Protein AF-A0A1V5MTL9-F1 (afdb_monomer)

Radius of gyration: 16.45 Å; Cα contacts (8 Å, |Δi|>4): 57; chains: 1; bounding box: 42×25×37 Å

Sequence (77 aa):
MQHGVLTPVEPAMPFHTRLPVITPSGNNKAIKGEMEIKLDIYNPISPYDTIAFDFYIVDRALHKSNTVSTPLIVVQK

Solvent-accessible surface area (backbone atoms only — not comparable to full-atom values): 5670 Å² total; per-residue (Å²): 67,60,95,87,38,85,71,91,70,84,64,98,63,83,93,80,81,82,80,74,94,72,72,53,83,76,90,65,62,85,79,84,84,87,86,88,81,91,79,87,85,85,63,90,83,54,94,54,50,44,49,70,49,78,46,68,53,68,52,97,88,68,52,69,55,75,74,49,70,53,69,84,42,78,55,85,131

pLDDT: mean 84.19, std 7.91, range [62.03, 96.25]

Structure (mmCIF, N/CA/C/O backbone):
data_AF-A0A1V5MTL9-F1
#
_entry.id   AF-A0A1V5MTL9-F1
#
loop_
_atom_site.group_PDB
_atom_site.id
_atom_site.type_symbol
_atom_site.label_atom_id
_atom_site.label_alt_id
_atom_site.label_comp_id
_atom_site.label_asym_id
_atom_site.label_entity_id
_atom_site.label_seq_id
_atom_site.pdbx_PDB_ins_code
_atom_site.Cartn_x
_atom_site.Cartn_y
_atom_site.Cartn_z
_atom_site.occupancy
_atom_site.B_iso_or_equiv
_atom_site.auth_seq_id
_atom_site.auth_comp_id
_atom_site.auth_asym_id
_atom_site.auth_atom_id
_atom_site.pdbx_PDB_model_num
ATOM 1 N N . MET A 1 1 ? 9.761 -8.547 -11.636 1.00 64.31 1 MET A N 1
ATOM 2 C CA . MET A 1 1 ? 9.586 -9.959 -12.049 1.00 64.31 1 MET A CA 1
ATOM 3 C C . MET A 1 1 ? 10.958 -10.539 -12.338 1.00 64.31 1 MET A C 1
ATOM 5 O O . MET A 1 1 ? 11.620 -10.046 -13.239 1.00 64.31 1 MET A O 1
ATOM 9 N N . GLN A 1 2 ? 11.399 -11.540 -11.582 1.00 63.81 2 GLN A N 1
ATOM 10 C CA . GLN A 1 2 ? 12.681 -12.212 -11.796 1.00 63.81 2 GLN A CA 1
ATOM 11 C C . GLN A 1 2 ? 12.399 -13.607 -12.358 1.00 63.81 2 GLN A C 1
ATOM 13 O O . GLN A 1 2 ? 11.752 -14.417 -11.704 1.00 63.81 2 GLN A O 1
ATOM 18 N N . HIS A 1 3 ? 12.825 -13.869 -13.597 1.00 67.94 3 HIS A N 1
ATOM 19 C CA . HIS A 1 3 ? 12.579 -15.145 -14.294 1.00 67.94 3 HIS A CA 1
ATOM 20 C C . HIS A 1 3 ? 11.089 -15.542 -14.395 1.00 67.94 3 HIS A C 1
ATOM 22 O O . HIS A 1 3 ? 10.746 -16.717 -14.320 1.00 67.94 3 HIS A O 1
ATOM 28 N N . GLY A 1 4 ? 10.187 -14.562 -14.535 1.00 71.00 4 GLY A N 1
ATOM 29 C CA . GLY A 1 4 ? 8.739 -14.805 -14.608 1.00 71.00 4 GLY A CA 1
ATOM 30 C C . GLY A 1 4 ? 8.048 -15.008 -13.254 1.00 71.00 4 GLY A C 1
ATOM 31 O O . GLY A 1 4 ? 6.840 -15.223 -13.224 1.00 71.00 4 GLY A O 1
ATOM 32 N N . VAL A 1 5 ? 8.783 -14.893 -12.142 1.00 78.31 5 VAL A N 1
ATOM 33 C CA . VAL A 1 5 ? 8.255 -15.019 -10.778 1.00 78.31 5 VAL A CA 1
ATOM 34 C C . VAL A 1 5 ? 8.335 -13.670 -10.054 1.00 78.31 5 VAL A C 1
ATOM 36 O O . VAL A 1 5 ? 9.291 -12.902 -10.218 1.00 78.31 5 VAL A O 1
ATOM 39 N N . LEU A 1 6 ? 7.314 -13.352 -9.253 1.00 81.38 6 LEU A N 1
ATOM 40 C CA . LEU A 1 6 ? 7.385 -12.254 -8.291 1.00 81.38 6 LEU A CA 1
ATOM 41 C C . LEU A 1 6 ? 8.232 -12.704 -7.099 1.00 81.38 6 LEU A C 1
ATOM 43 O O . LEU A 1 6 ? 7.795 -13.522 -6.295 1.00 81.38 6 LEU A O 1
ATOM 47 N N . THR A 1 7 ? 9.441 -12.162 -6.994 1.00 83.50 7 THR A N 1
ATOM 48 C CA . THR A 1 7 ? 10.272 -12.320 -5.799 1.00 83.50 7 THR A CA 1
ATOM 49 C C . THR A 1 7 ? 9.923 -11.201 -4.819 1.00 83.50 7 THR A C 1
ATOM 51 O O . THR A 1 7 ? 10.051 -10.033 -5.200 1.00 83.50 7 THR A O 1
ATOM 54 N N . PRO A 1 8 ? 9.498 -11.508 -3.579 1.00 82.31 8 PRO A N 1
ATOM 55 C CA . PRO A 1 8 ? 9.335 -10.496 -2.546 1.00 82.31 8 PRO A CA 1
ATOM 56 C C . PRO A 1 8 ? 10.672 -9.805 -2.286 1.00 82.31 8 PRO A C 1
ATOM 58 O O . PRO A 1 8 ? 11.694 -10.465 -2.098 1.00 82.31 8 PRO A O 1
ATOM 61 N N . VAL A 1 9 ? 10.664 -8.477 -2.281 1.00 79.62 9 VAL A N 1
ATOM 62 C CA . VAL A 1 9 ? 11.829 -7.662 -1.934 1.00 79.62 9 VAL A CA 1
ATOM 63 C C . VAL A 1 9 ? 11.445 -6.820 -0.733 1.00 79.62 9 VAL A C 1
ATOM 65 O O . VAL A 1 9 ? 10.403 -6.163 -0.749 1.00 79.62 9 VAL A O 1
ATOM 68 N N . GLU A 1 10 ? 12.275 -6.832 0.306 1.00 77.12 10 GLU A N 1
ATOM 69 C CA . GLU A 1 10 ? 12.103 -5.891 1.405 1.00 77.12 10 GLU A CA 1
ATOM 70 C C . GLU A 1 10 ? 12.481 -4.487 0.926 1.00 77.12 10 GLU A C 1
ATOM 72 O O . GLU A 1 10 ? 13.583 -4.285 0.402 1.00 77.12 10 GLU A O 1
ATOM 77 N N . PRO A 1 11 ? 11.579 -3.501 1.053 1.00 72.75 11 PRO A N 1
ATOM 78 C CA . PRO A 1 11 ? 11.907 -2.145 0.669 1.00 72.75 11 PRO A CA 1
ATOM 79 C C . PRO A 1 11 ? 12.958 -1.578 1.630 1.00 72.75 11 PRO A C 1
ATOM 81 O O . PRO A 1 11 ? 12.929 -1.841 2.831 1.00 72.75 11 PRO A O 1
ATOM 84 N N . ALA A 1 12 ? 13.861 -0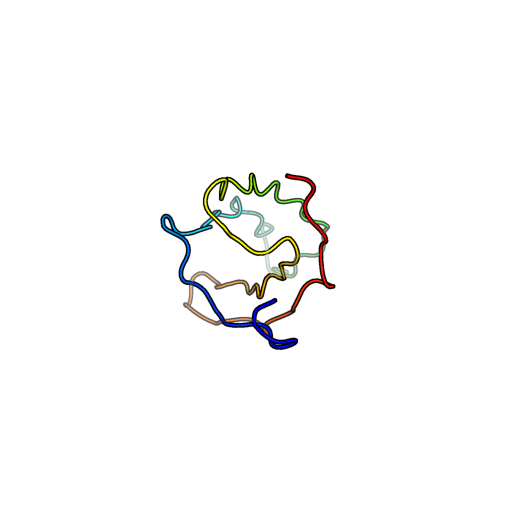.744 1.109 1.00 73.38 12 ALA A N 1
ATOM 85 C CA . ALA A 1 12 ? 14.903 -0.098 1.914 1.00 73.38 12 ALA A CA 1
ATOM 86 C C . ALA A 1 12 ? 14.335 0.787 3.043 1.00 73.38 12 ALA A C 1
ATOM 88 O O . ALA A 1 12 ? 15.013 1.040 4.036 1.00 73.38 12 ALA A O 1
ATOM 89 N N . MET A 1 13 ? 13.091 1.253 2.894 1.00 71.81 13 MET A N 1
ATOM 90 C CA . MET A 1 13 ? 12.317 1.901 3.947 1.00 71.81 13 MET A CA 1
ATOM 91 C C . MET A 1 13 ? 10.901 1.327 3.979 1.00 71.81 13 MET A C 1
ATOM 93 O O . MET A 1 13 ? 10.325 1.064 2.922 1.00 71.81 13 MET A O 1
ATOM 97 N N . PRO A 1 14 ? 10.305 1.163 5.167 1.00 76.38 14 PRO A N 1
ATOM 98 C CA . PRO A 1 14 ? 8.961 0.631 5.265 1.00 76.38 14 PRO A CA 1
ATOM 99 C C . PRO A 1 14 ? 7.901 1.635 4.791 1.00 76.38 14 PRO A C 1
ATOM 101 O O . PRO A 1 14 ? 7.925 2.813 5.147 1.00 76.38 14 PRO A O 1
ATOM 104 N N . PHE A 1 15 ? 6.898 1.142 4.065 1.00 79.75 15 PHE A N 1
ATOM 105 C CA . PHE A 1 15 ? 5.749 1.929 3.607 1.00 79.75 15 PHE A CA 1
ATOM 106 C C . PHE A 1 15 ? 4.627 1.943 4.653 1.00 79.75 15 PHE A C 1
ATOM 108 O O . PHE A 1 15 ? 3.568 1.342 4.475 1.00 79.75 15 PHE A O 1
ATOM 115 N N . HIS A 1 16 ? 4.866 2.597 5.790 1.00 83.88 16 HIS A N 1
ATOM 116 C CA . HIS A 1 16 ? 3.862 2.730 6.847 1.00 83.88 16 HIS A CA 1
ATOM 117 C C . HIS A 1 16 ? 3.173 4.092 6.776 1.00 83.88 16 HIS A C 1
ATOM 119 O O . HIS A 1 16 ? 3.824 5.126 6.900 1.00 83.88 16 HIS A O 1
ATOM 125 N N . THR A 1 17 ? 1.845 4.095 6.664 1.00 86.56 17 THR A N 1
ATOM 126 C CA . THR A 1 17 ? 1.031 5.300 6.861 1.00 86.56 17 THR A CA 1
ATOM 127 C C . THR A 1 17 ? 0.072 5.110 8.030 1.00 86.56 17 THR A C 1
ATOM 129 O O . THR A 1 17 ? -0.375 3.993 8.305 1.00 86.56 17 THR A O 1
ATOM 132 N N . ARG A 1 18 ? -0.234 6.193 8.753 1.00 88.06 18 ARG A N 1
ATOM 133 C CA . ARG A 1 18 ? -1.232 6.176 9.829 1.00 88.06 18 ARG A CA 1
ATOM 134 C C . ARG A 1 18 ? -2.508 6.837 9.353 1.00 88.06 18 ARG A C 1
ATOM 136 O O . ARG A 1 18 ? -2.492 7.979 8.905 1.00 88.06 18 ARG A O 1
ATOM 143 N N . LEU A 1 19 ? -3.617 6.134 9.535 1.00 86.50 19 LEU A N 1
ATOM 144 C CA . LEU A 1 19 ? -4.930 6.722 9.337 1.00 86.50 19 LEU A CA 1
ATOM 145 C C . LEU A 1 19 ? -5.223 7.717 10.463 1.00 86.50 19 LEU A C 1
ATOM 147 O O . LEU A 1 19 ? -4.894 7.432 11.623 1.00 86.50 19 LEU A O 1
ATOM 151 N N . PRO A 1 20 ? -5.852 8.864 10.155 1.00 86.19 20 PRO A N 1
ATOM 152 C CA . PRO A 1 20 ? -6.371 9.738 11.191 1.00 86.19 20 PRO A CA 1
ATOM 153 C C . PRO A 1 20 ? -7.432 9.007 12.022 1.00 86.19 20 PRO A C 1
ATOM 155 O O . PRO A 1 20 ? -7.985 7.978 11.622 1.00 86.19 20 PRO A O 1
ATOM 158 N N . VAL A 1 21 ? -7.735 9.547 13.202 1.00 86.50 21 VAL A N 1
ATOM 159 C CA . VAL A 1 21 ? -8.822 9.017 14.029 1.00 86.50 21 VAL A CA 1
ATOM 160 C C . VAL A 1 21 ? -10.150 9.335 13.345 1.00 86.50 21 VAL A C 1
ATOM 162 O O . VAL A 1 21 ? -10.648 10.451 13.425 1.00 86.50 21 VAL A O 1
ATOM 165 N N . ILE A 1 22 ? -10.703 8.332 12.668 1.00 86.19 22 ILE A N 1
ATOM 166 C CA . ILE A 1 22 ? -11.968 8.407 11.919 1.00 86.19 22 ILE A CA 1
ATOM 167 C C . ILE A 1 22 ? -13.125 7.698 12.636 1.00 86.19 22 ILE A C 1
ATOM 169 O O . ILE A 1 22 ? -14.199 7.526 12.069 1.00 86.19 22 ILE A O 1
ATOM 173 N N . THR A 1 23 ? -12.914 7.249 13.877 1.00 86.31 23 THR A N 1
ATOM 174 C CA . THR A 1 23 ? -13.956 6.599 14.680 1.00 86.31 23 THR A CA 1
ATOM 175 C C . THR A 1 23 ? -15.064 7.601 15.029 1.00 86.31 23 THR A C 1
ATOM 177 O O . THR A 1 23 ? -14.765 8.598 15.690 1.00 86.31 23 THR A O 1
ATOM 180 N N . PRO A 1 24 ? -16.329 7.345 14.638 1.00 84.81 24 PRO A N 1
ATOM 181 C CA . PRO A 1 24 ? -17.455 8.210 14.979 1.00 84.81 24 PRO A CA 1
ATOM 182 C C . PRO A 1 24 ? -17.685 8.286 16.491 1.00 84.81 24 PRO A C 1
ATOM 184 O O . PRO A 1 24 ? -17.386 7.343 17.232 1.00 84.81 24 PRO A O 1
ATOM 187 N N . SER A 1 25 ? -18.266 9.394 16.951 1.00 84.25 25 SER A N 1
ATOM 188 C CA . SER A 1 25 ? -18.811 9.481 18.305 1.00 84.25 25 SER A CA 1
ATOM 189 C C . SER A 1 25 ? -20.098 8.647 18.424 1.00 84.25 25 SER A C 1
ATOM 191 O O . SER A 1 25 ? -20.880 8.538 17.482 1.00 84.25 25 SER A O 1
ATOM 193 N N . GLY A 1 26 ? -20.326 8.049 19.599 1.00 82.38 26 GLY A N 1
ATOM 194 C CA . GLY A 1 26 ? -21.526 7.258 19.895 1.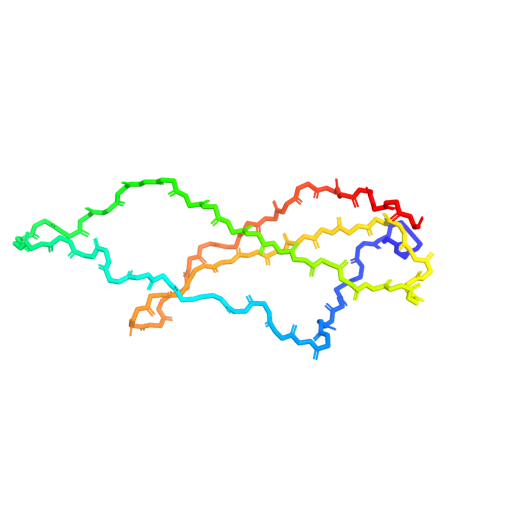00 82.38 26 GLY A CA 1
ATOM 195 C C . GLY A 1 26 ? -21.339 5.737 19.820 1.00 82.38 26 GLY A C 1
ATOM 196 O O . GLY A 1 26 ? -20.223 5.216 19.834 1.00 82.38 26 GLY A O 1
ATOM 197 N N . ASN A 1 27 ? -22.466 5.016 19.804 1.00 82.50 27 ASN A N 1
ATOM 198 C CA . ASN A 1 27 ? -22.495 3.552 19.918 1.00 82.50 27 ASN A CA 1
ATOM 199 C C . ASN A 1 27 ? -22.145 2.831 18.608 1.00 82.50 27 ASN A C 1
ATOM 201 O O . ASN A 1 27 ? -21.619 1.720 18.648 1.00 82.50 27 ASN A O 1
ATOM 205 N N . ASN A 1 28 ? -22.418 3.443 17.452 1.00 85.06 28 ASN A N 1
ATOM 206 C CA . ASN A 1 28 ? -22.081 2.855 16.161 1.00 85.06 28 ASN A CA 1
ATOM 207 C C . ASN A 1 28 ? -20.682 3.299 15.722 1.00 85.06 28 ASN A C 1
ATOM 209 O O . ASN A 1 28 ? -20.467 4.465 15.404 1.00 85.06 28 ASN A O 1
ATOM 213 N N . LYS A 1 29 ? -19.745 2.350 15.692 1.00 83.69 29 LYS A N 1
ATOM 214 C CA . LYS A 1 29 ? -18.344 2.589 15.318 1.00 83.69 29 LYS A CA 1
ATOM 215 C C . LYS A 1 29 ? -17.994 2.087 13.917 1.00 83.69 29 LYS A C 1
ATOM 217 O O . LYS A 1 29 ? -16.820 2.106 13.556 1.00 83.69 29 LYS A O 1
ATOM 222 N N . ALA A 1 30 ? -18.977 1.610 13.150 1.00 87.75 30 ALA A N 1
ATOM 223 C CA . ALA A 1 30 ? -18.749 1.176 11.779 1.00 87.75 30 ALA A CA 1
ATOM 224 C C . ALA A 1 30 ? -18.337 2.370 10.905 1.00 87.75 30 ALA A C 1
ATOM 226 O O . ALA A 1 30 ? -18.955 3.433 10.956 1.00 87.75 30 ALA A O 1
ATOM 227 N N . ILE A 1 31 ? -17.292 2.182 10.101 1.00 87.19 31 ILE A N 1
ATOM 228 C CA . ILE A 1 31 ? -16.739 3.199 9.204 1.00 87.19 31 ILE A CA 1
ATOM 229 C C . ILE A 1 31 ? -16.766 2.633 7.785 1.00 87.19 31 ILE A C 1
ATOM 231 O O . ILE A 1 31 ? -16.354 1.496 7.562 1.00 87.19 31 ILE A O 1
ATOM 235 N N . LYS A 1 32 ? -17.230 3.433 6.823 1.00 88.38 32 LYS A N 1
ATOM 236 C CA . LYS A 1 32 ? -17.150 3.144 5.388 1.00 88.38 32 LYS A CA 1
ATOM 237 C C . LYS A 1 32 ? -16.645 4.391 4.675 1.00 88.38 32 LYS A C 1
ATOM 239 O O . LYS A 1 32 ? -17.124 5.486 4.952 1.00 88.38 32 LYS A O 1
ATOM 244 N N . GLY A 1 33 ? -15.709 4.215 3.756 1.00 87.69 33 GLY A N 1
ATOM 245 C CA . GLY A 1 33 ? -15.165 5.301 2.955 1.00 87.69 33 GLY A CA 1
ATOM 246 C C . GLY A 1 33 ? -14.151 4.789 1.947 1.00 87.69 33 GLY A C 1
ATOM 247 O O . GLY A 1 33 ? -13.883 3.589 1.880 1.00 87.69 33 GLY A O 1
ATOM 248 N N . GLU A 1 34 ? -13.598 5.721 1.187 1.00 90.50 34 GLU A N 1
ATOM 249 C CA . GLU A 1 34 ? -12.497 5.488 0.260 1.00 90.50 34 GLU A CA 1
ATOM 250 C C . GLU A 1 34 ? -11.211 6.068 0.851 1.00 90.50 34 GLU A C 1
ATOM 252 O O . GLU A 1 34 ? -11.236 7.038 1.611 1.00 90.50 34 GLU A O 1
ATOM 257 N N . MET A 1 35 ? -10.087 5.437 0.532 1.00 85.44 35 MET A N 1
ATOM 258 C CA . MET A 1 35 ? -8.768 5.843 0.991 1.00 85.44 35 MET A CA 1
ATOM 259 C C . MET A 1 35 ? -7.827 5.850 -0.198 1.00 85.44 35 MET A C 1
ATOM 261 O O . MET A 1 35 ? -7.743 4.866 -0.929 1.00 85.44 35 MET A O 1
ATOM 265 N N . GLU A 1 36 ? -7.086 6.939 -0.339 1.00 89.56 36 GLU A N 1
ATOM 266 C CA . GLU A 1 36 ? -6.051 7.079 -1.348 1.00 89.56 36 GLU A CA 1
ATOM 267 C C . GLU A 1 36 ? -4.699 7.231 -0.651 1.00 89.56 36 GLU A C 1
ATOM 269 O O . GLU A 1 36 ? -4.529 8.061 0.245 1.00 89.56 36 GLU A O 1
ATOM 274 N N . ILE A 1 37 ? -3.739 6.392 -1.036 1.00 84.50 37 ILE A N 1
ATOM 275 C CA . ILE A 1 37 ? -2.361 6.453 -0.556 1.00 84.50 37 ILE A CA 1
ATOM 276 C C . ILE A 1 37 ? -1.473 6.595 -1.781 1.00 84.50 37 ILE A C 1
ATOM 278 O O . ILE A 1 37 ? -1.453 5.720 -2.646 1.00 84.50 37 ILE A O 1
ATOM 282 N N . LYS A 1 38 ? -0.704 7.681 -1.829 1.00 86.88 38 LYS A N 1
ATOM 283 C CA . LYS A 1 38 ? 0.345 7.851 -2.827 1.00 86.88 38 LYS A CA 1
ATOM 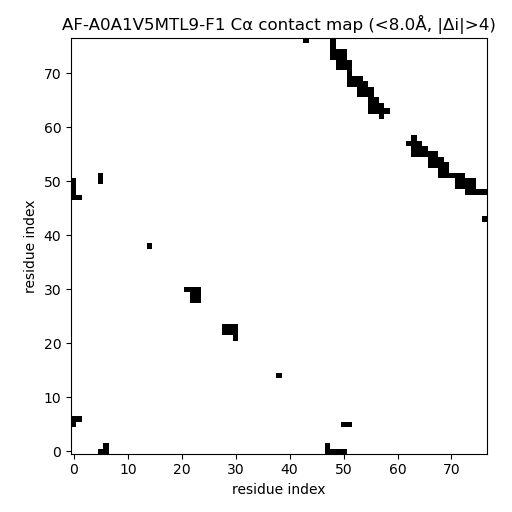284 C C . LYS A 1 38 ? 1.625 7.189 -2.327 1.00 86.88 38 LYS A C 1
ATOM 286 O O . LYS A 1 38 ? 2.126 7.543 -1.261 1.00 86.88 38 LYS A O 1
ATOM 291 N N . LEU A 1 39 ? 2.147 6.250 -3.110 1.00 83.44 39 LEU A N 1
ATOM 292 C CA . LEU A 1 39 ? 3.434 5.614 -2.869 1.00 83.44 39 LEU A CA 1
ATOM 293 C C . LEU A 1 39 ? 4.421 6.035 -3.959 1.00 83.44 39 LEU A C 1
ATOM 295 O O . LEU A 1 39 ? 4.238 5.692 -5.125 1.00 83.44 39 LEU A O 1
ATOM 299 N N . ASP A 1 40 ? 5.467 6.763 -3.576 1.00 81.56 40 ASP A N 1
ATOM 300 C CA . ASP A 1 40 ? 6.551 7.112 -4.490 1.00 81.56 40 ASP A CA 1
ATOM 301 C C . ASP A 1 40 ? 7.566 5.961 -4.536 1.00 81.56 40 ASP A C 1
ATOM 303 O O . ASP A 1 40 ? 8.183 5.594 -3.534 1.00 81.56 40 ASP A O 1
ATOM 307 N N . ILE A 1 41 ? 7.715 5.359 -5.715 1.00 77.38 41 ILE A N 1
ATOM 308 C CA . ILE A 1 41 ? 8.543 4.171 -5.920 1.00 77.38 41 ILE A CA 1
ATOM 309 C C . ILE A 1 41 ? 9.875 4.621 -6.503 1.00 77.38 41 ILE A C 1
ATOM 311 O O . ILE A 1 41 ? 9.967 4.957 -7.681 1.00 77.38 41 ILE A O 1
ATOM 315 N N . TYR A 1 42 ? 10.916 4.616 -5.674 1.00 71.31 42 TYR A N 1
ATOM 316 C CA . TYR A 1 42 ? 12.270 4.956 -6.096 1.00 71.31 42 TYR A CA 1
ATOM 317 C C . TYR A 1 42 ? 13.172 3.726 -6.016 1.00 71.31 42 TYR A C 1
ATOM 319 O O . TYR A 1 42 ? 13.707 3.392 -4.961 1.00 71.31 42 TYR A O 1
ATOM 327 N N . ASN A 1 43 ? 13.327 3.027 -7.142 1.00 73.31 43 ASN A N 1
ATOM 328 C CA . ASN A 1 43 ? 14.250 1.897 -7.254 1.00 73.31 43 ASN A CA 1
ATOM 329 C C . ASN A 1 43 ? 15.034 1.933 -8.582 1.00 73.31 43 ASN A C 1
ATOM 331 O O . ASN A 1 43 ? 14.882 1.038 -9.417 1.00 73.31 43 ASN A O 1
ATOM 335 N N . PRO A 1 44 ? 15.871 2.967 -8.805 1.00 71.12 44 PRO A N 1
ATOM 336 C CA . PRO A 1 44 ? 16.552 3.187 -10.088 1.00 71.12 44 PRO A CA 1
ATOM 337 C C . PRO A 1 44 ? 17.547 2.074 -10.455 1.00 71.12 44 PRO A C 1
ATOM 339 O O . PRO A 1 44 ? 17.871 1.876 -11.627 1.00 71.12 44 PRO A O 1
ATOM 342 N N . ILE A 1 45 ? 18.032 1.337 -9.454 1.00 78.19 45 ILE A N 1
ATOM 343 C CA . ILE A 1 45 ? 19.018 0.264 -9.617 1.00 78.19 45 ILE A CA 1
ATOM 344 C C . ILE A 1 45 ? 18.387 -1.102 -9.912 1.00 78.19 45 ILE A C 1
ATOM 346 O O . ILE A 1 45 ? 19.113 -2.038 -10.243 1.00 78.19 45 ILE A O 1
ATOM 350 N N . SER A 1 46 ? 17.058 -1.236 -9.825 1.00 79.81 46 SER A N 1
ATOM 351 C CA . SER A 1 46 ? 16.382 -2.484 -10.176 1.00 79.81 46 SER A CA 1
ATOM 352 C C . SER A 1 46 ? 16.650 -2.847 -11.645 1.00 79.81 46 SER A C 1
ATOM 354 O O . SER A 1 46 ? 16.466 -2.008 -12.539 1.00 79.81 46 SER A O 1
ATOM 356 N N . PRO A 1 47 ? 17.050 -4.099 -11.937 1.00 81.12 47 PRO A N 1
ATOM 357 C CA . PRO A 1 47 ? 17.108 -4.600 -13.306 1.00 81.12 47 PRO A CA 1
ATOM 358 C C . PRO A 1 47 ? 15.719 -4.989 -13.844 1.00 81.12 47 PRO A C 1
ATOM 360 O O . PRO A 1 47 ? 15.608 -5.352 -15.010 1.00 81.12 47 PRO A O 1
ATOM 363 N N . TYR A 1 48 ? 14.670 -4.927 -13.016 1.00 85.12 48 TYR A N 1
ATOM 364 C CA . TYR A 1 48 ? 13.308 -5.334 -13.362 1.00 85.12 48 TYR A CA 1
ATOM 365 C C . TYR A 1 48 ? 12.373 -4.134 -13.517 1.00 85.12 48 TYR A C 1
ATOM 367 O O . TYR A 1 48 ? 12.474 -3.171 -12.756 1.00 85.12 48 TYR A O 1
ATOM 375 N N . ASP A 1 49 ? 11.418 -4.263 -14.435 1.00 86.38 49 ASP A N 1
ATOM 376 C CA . ASP A 1 49 ? 10.423 -3.253 -14.815 1.00 86.38 49 ASP A CA 1
ATOM 377 C C . ASP A 1 49 ? 9.012 -3.547 -14.287 1.00 86.38 49 ASP A C 1
ATOM 379 O O . ASP A 1 49 ? 8.096 -2.776 -14.520 1.00 86.38 49 ASP A O 1
ATOM 383 N N . THR A 1 50 ? 8.802 -4.670 -13.598 1.00 88.00 50 THR A N 1
ATOM 384 C CA . THR A 1 50 ? 7.466 -5.114 -13.185 1.00 88.00 50 THR A CA 1
ATOM 385 C C . THR A 1 50 ? 7.426 -5.399 -11.692 1.00 88.00 50 THR A C 1
ATOM 387 O O . THR A 1 50 ? 8.218 -6.213 -11.193 1.00 88.00 50 THR A O 1
ATOM 390 N N . ILE A 1 51 ? 6.471 -4.777 -11.002 1.00 88.25 51 ILE A N 1
ATOM 391 C CA . ILE A 1 51 ? 6.276 -4.840 -9.549 1.00 88.25 51 ILE A CA 1
ATOM 392 C C . ILE A 1 51 ? 4.809 -5.112 -9.190 1.00 88.25 51 ILE A C 1
ATOM 394 O O . ILE A 1 51 ? 3.913 -4.938 -10.013 1.00 88.25 51 ILE A O 1
ATOM 398 N N . ALA A 1 52 ? 4.569 -5.524 -7.949 1.00 90.50 52 ALA A N 1
ATOM 399 C CA . ALA A 1 52 ? 3.248 -5.617 -7.333 1.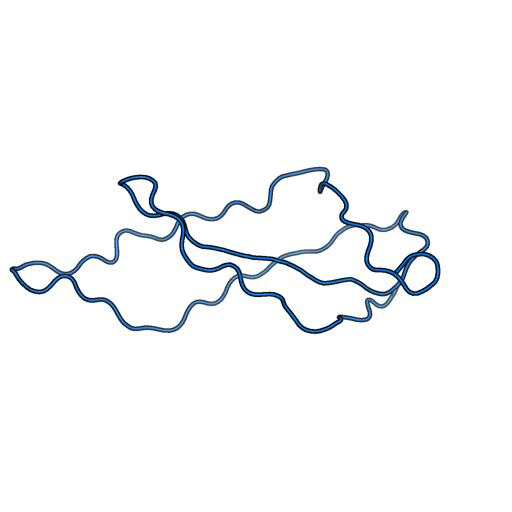00 90.50 52 ALA A CA 1
ATOM 400 C C . ALA A 1 52 ? 3.390 -5.401 -5.819 1.00 90.50 52 ALA A C 1
ATOM 402 O O . ALA A 1 52 ? 4.478 -5.600 -5.272 1.00 90.50 52 ALA A O 1
ATOM 403 N N . PHE A 1 53 ? 2.307 -5.004 -5.154 1.00 88.75 53 PHE A N 1
ATOM 404 C CA . PHE A 1 53 ? 2.285 -4.760 -3.714 1.00 88.75 53 PHE A CA 1
ATOM 405 C C . PHE A 1 53 ? 1.240 -5.622 -3.025 1.00 88.75 53 PHE A C 1
ATOM 407 O O . PHE A 1 53 ? 0.094 -5.669 -3.465 1.00 88.75 53 PHE A O 1
ATOM 414 N N . ASP A 1 54 ? 1.627 -6.203 -1.894 1.00 91.00 54 ASP A N 1
ATOM 415 C CA . ASP A 1 54 ? 0.704 -6.756 -0.910 1.00 91.00 54 ASP A CA 1
ATOM 416 C C . ASP A 1 54 ? 0.485 -5.734 0.205 1.00 91.00 54 ASP A C 1
ATOM 418 O O . ASP A 1 54 ? 1.442 -5.171 0.743 1.00 91.00 54 ASP A O 1
ATOM 422 N N . PHE A 1 55 ? -0.771 -5.504 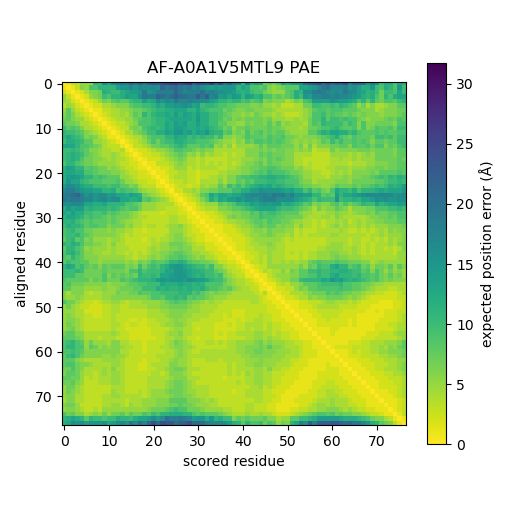0.587 1.00 90.12 55 PHE A N 1
ATOM 423 C CA . PHE A 1 55 ? -1.116 -4.563 1.649 1.00 90.12 55 PHE A CA 1
ATOM 424 C C . PHE A 1 55 ? -2.209 -5.100 2.573 1.00 90.12 55 PHE A C 1
ATOM 426 O O . PHE A 1 55 ? -3.012 -5.963 2.215 1.00 90.12 55 PHE A O 1
ATOM 433 N N . TYR A 1 56 ? -2.210 -4.586 3.802 1.00 93.00 56 TYR A N 1
ATOM 434 C CA . TYR A 1 56 ? -3.161 -4.913 4.859 1.00 93.00 56 TYR A CA 1
ATOM 435 C C . TYR A 1 56 ? -3.269 -3.744 5.841 1.00 93.00 56 TYR A C 1
ATOM 437 O O . TYR A 1 56 ? -2.398 -2.875 5.891 1.00 93.00 56 TYR A O 1
ATOM 445 N N . ILE A 1 57 ? -4.323 -3.745 6.654 1.00 91.88 57 ILE A N 1
ATOM 446 C CA . ILE A 1 57 ? -4.542 -2.759 7.715 1.00 91.88 57 ILE A CA 1
ATOM 447 C C . ILE A 1 57 ? -4.403 -3.458 9.066 1.00 91.88 57 ILE A C 1
ATOM 449 O O . ILE A 1 57 ? -4.765 -4.628 9.216 1.00 91.88 57 ILE A O 1
ATOM 453 N N . VAL A 1 58 ? -3.871 -2.730 10.046 1.00 92.31 58 VAL A N 1
ATOM 454 C CA . VAL A 1 58 ? -3.807 -3.161 11.444 1.00 92.31 58 VAL A CA 1
ATOM 455 C C . VAL A 1 58 ? -4.584 -2.169 12.299 1.00 92.31 58 VAL A C 1
ATOM 457 O O . VAL A 1 58 ? -4.366 -0.959 12.196 1.00 92.31 58 VAL A O 1
ATOM 460 N N . ASP A 1 59 ? -5.499 -2.672 13.1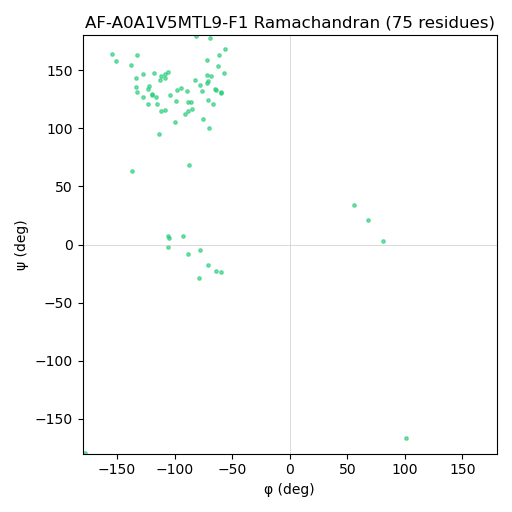25 1.00 90.12 59 ASP A N 1
ATOM 461 C CA . ASP A 1 59 ? -6.256 -1.844 14.062 1.00 90.12 59 ASP A CA 1
ATOM 462 C C . ASP A 1 59 ? -5.466 -1.541 15.355 1.00 90.12 59 ASP A C 1
ATOM 464 O O . ASP A 1 59 ? -4.328 -1.968 15.557 1.00 90.12 59 ASP A O 1
ATOM 468 N N . ARG A 1 60 ? -6.073 -0.777 16.270 1.00 85.44 60 ARG A N 1
ATOM 469 C CA . ARG A 1 60 ? -5.439 -0.398 17.548 1.00 85.44 60 ARG A CA 1
ATOM 470 C C . ARG A 1 60 ? -5.292 -1.557 18.540 1.00 85.44 60 ARG A C 1
ATOM 472 O O . ARG A 1 60 ? -4.529 -1.420 19.491 1.00 85.44 60 ARG A O 1
ATOM 479 N N . ALA A 1 61 ? -6.031 -2.644 18.345 1.00 91.25 61 ALA A N 1
ATOM 480 C CA . ALA A 1 61 ? -5.926 -3.882 19.109 1.00 91.25 61 ALA A CA 1
ATOM 481 C C . ALA A 1 61 ? -4.963 -4.886 18.445 1.00 91.25 61 ALA A C 1
ATOM 483 O O . ALA A 1 61 ? -4.840 -6.012 18.919 1.00 91.25 61 ALA A O 1
ATOM 484 N N . LEU A 1 62 ? -4.249 -4.461 17.393 1.00 92.81 62 LEU A N 1
ATOM 485 C CA . LEU A 1 62 ? -3.310 -5.259 16.607 1.00 92.81 62 LEU A CA 1
ATOM 486 C C . LEU A 1 62 ? -3.965 -6.374 15.782 1.00 92.81 62 LEU A C 1
ATOM 488 O O . LEU A 1 62 ? -3.281 -7.305 15.354 1.00 92.81 62 LEU A O 1
ATOM 492 N N . HIS A 1 63 ? -5.263 -6.276 15.487 1.00 94.19 63 HIS A N 1
ATOM 493 C CA . HIS A 1 63 ? -5.885 -7.189 14.535 1.00 94.19 63 HIS A CA 1
ATOM 494 C C . HIS A 1 63 ? -5.519 -6.805 13.108 1.00 94.19 63 HIS A C 1
ATOM 496 O O . HIS A 1 63 ? -5.627 -5.643 12.707 1.00 94.19 63 HIS A O 1
ATOM 502 N N . LYS A 1 64 ? -5.111 -7.810 12.335 1.00 95.31 64 LYS A N 1
ATOM 503 C CA . LYS A 1 64 ? -4.747 -7.684 10.928 1.00 95.31 64 LYS A CA 1
ATOM 504 C C . LYS A 1 64 ? -5.950 -8.013 10.041 1.00 95.31 64 LYS A C 1
ATOM 506 O O . LYS A 1 64 ? -6.628 -9.013 10.269 1.00 95.31 64 LYS A O 1
ATOM 511 N N . SER A 1 65 ? -6.193 -7.196 9.019 1.00 94.19 65 SER A N 1
ATOM 512 C CA . SER A 1 65 ? -7.170 -7.503 7.968 1.00 94.19 65 SER A CA 1
ATOM 513 C C . SER A 1 65 ? -6.716 -8.668 7.080 1.00 94.19 65 SER A C 1
ATOM 515 O O . SER A 1 65 ? -5.592 -9.163 7.177 1.00 94.19 65 SER A O 1
ATOM 517 N N . ASN A 1 66 ? -7.558 -9.064 6.127 1.00 96.25 66 ASN A N 1
ATOM 518 C CA . ASN A 1 66 ? -7.074 -9.806 4.968 1.00 96.25 66 ASN A CA 1
ATOM 519 C C . ASN A 1 66 ? -5.992 -8.997 4.227 1.00 96.25 66 ASN A C 1
ATOM 521 O O . ASN A 1 66 ? -6.037 -7.763 4.192 1.00 96.25 66 ASN A O 1
ATOM 525 N N . THR A 1 67 ? -5.034 -9.708 3.637 1.00 95.25 67 THR A N 1
ATOM 526 C CA . THR A 1 67 ? -4.078 -9.128 2.691 1.00 95.25 67 THR A CA 1
ATOM 527 C C . THR A 1 67 ? -4.727 -9.059 1.313 1.00 95.25 67 THR A C 1
ATOM 529 O O . THR A 1 67 ? -5.457 -9.975 0.926 1.00 95.25 67 THR A O 1
ATOM 532 N N . VAL A 1 68 ? -4.456 -7.989 0.575 1.00 94.19 68 VAL A N 1
ATOM 533 C CA . VAL A 1 68 ? -4.855 -7.833 -0.827 1.00 94.19 68 VAL A CA 1
ATOM 534 C C . VAL A 1 68 ? -3.622 -7.469 -1.645 1.00 94.19 68 VAL A C 1
ATOM 536 O O . VAL A 1 68 ? -2.733 -6.780 -1.142 1.00 94.19 68 VAL A O 1
ATOM 539 N N . SER A 1 69 ? -3.582 -7.931 -2.891 1.00 93.50 69 SER A N 1
ATOM 540 C CA . SER A 1 69 ? -2.495 -7.663 -3.830 1.00 93.50 69 SER A CA 1
ATOM 541 C C . SER A 1 69 ? -2.947 -6.696 -4.917 1.00 93.50 69 SER A C 1
ATOM 543 O O . SER A 1 69 ? -4.084 -6.765 -5.395 1.00 93.50 69 SER A O 1
ATOM 545 N N . THR A 1 70 ? -2.056 -5.810 -5.348 1.00 92.44 70 THR A N 1
ATOM 546 C CA . THR A 1 70 ? -2.273 -5.033 -6.571 1.00 92.44 70 THR A CA 1
ATOM 547 C C . THR A 1 70 ? -2.126 -5.926 -7.806 1.00 92.44 70 THR A C 1
ATOM 549 O O . THR A 1 70 ? -1.418 -6.937 -7.762 1.00 92.44 70 THR A O 1
ATOM 552 N N . PRO A 1 71 ? -2.699 -5.530 -8.954 1.00 93.06 71 PRO A N 1
ATOM 553 C CA . PRO A 1 71 ? -2.258 -6.047 -10.243 1.00 93.06 71 PRO A CA 1
ATOM 554 C C . PRO A 1 71 ? -0.756 -5.810 -10.468 1.00 93.06 71 PRO A C 1
ATOM 556 O O . PRO A 1 71 ? -0.117 -5.029 -9.755 1.00 93.06 71 PRO A O 1
ATOM 559 N N . LEU A 1 72 ? -0.209 -6.459 -11.497 1.00 91.69 72 LEU A N 1
ATOM 560 C CA . 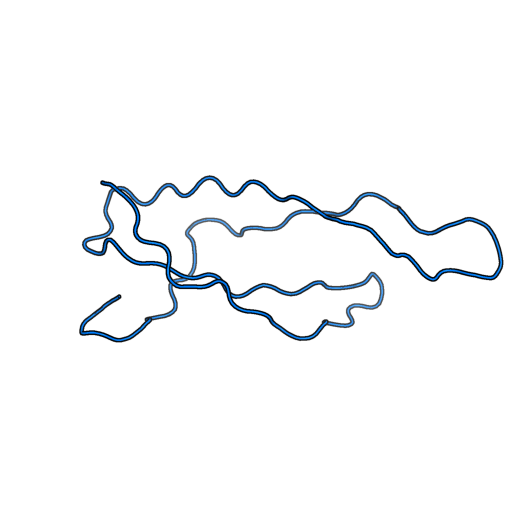LEU A 1 72 ? 1.141 -6.169 -11.975 1.00 91.69 72 LEU A CA 1
ATOM 561 C C . LEU A 1 72 ? 1.207 -4.734 -12.509 1.00 91.69 72 LEU A C 1
ATOM 563 O O . LEU A 1 72 ? 0.365 -4.317 -13.304 1.00 91.69 72 LEU A O 1
ATOM 567 N N . ILE A 1 73 ? 2.235 -4.004 -12.091 1.00 90.25 73 ILE A N 1
ATOM 568 C CA . ILE A 1 73 ? 2.515 -2.633 -12.508 1.00 90.25 73 ILE A CA 1
ATOM 569 C C . ILE A 1 73 ? 3.835 -2.652 -13.272 1.00 90.25 73 ILE A C 1
ATOM 571 O O . ILE A 1 73 ? 4.861 -3.052 -12.718 1.00 90.25 73 ILE A O 1
ATOM 575 N N . VAL A 1 74 ? 3.806 -2.213 -14.530 1.00 87.94 74 VAL A N 1
ATOM 576 C CA . VAL A 1 74 ? 5.014 -2.005 -15.337 1.00 87.94 74 VAL A CA 1
ATOM 577 C C . VAL A 1 74 ? 5.506 -0.579 -15.098 1.00 87.94 74 VAL A C 1
ATOM 579 O O . VAL A 1 74 ? 4.807 0.384 -15.412 1.00 87.94 74 VAL A O 1
ATOM 582 N N . VAL A 1 75 ? 6.687 -0.439 -14.505 1.00 83.88 75 VAL A N 1
ATOM 583 C CA . VAL A 1 75 ? 7.349 0.841 -14.263 1.00 83.88 75 VAL A CA 1
ATOM 584 C C . VAL A 1 75 ? 8.219 1.212 -15.457 1.00 83.88 75 VAL A C 1
ATOM 586 O O . VAL A 1 75 ? 8.996 0.404 -15.963 1.00 83.88 75 VAL A O 1
ATOM 589 N N . GLN A 1 76 ? 8.084 2.454 -15.911 1.00 72.00 76 GLN A N 1
ATOM 590 C CA . GLN A 1 76 ? 9.002 3.022 -16.893 1.00 72.00 76 GLN A CA 1
ATOM 591 C C . GLN A 1 76 ? 10.292 3.421 -16.175 1.00 72.00 76 GLN A C 1
ATOM 593 O O . GLN A 1 76 ? 10.239 3.941 -15.059 1.00 72.00 76 GLN A O 1
ATOM 598 N N . LYS A 1 77 ? 11.431 3.123 -16.797 1.00 62.03 77 LYS A N 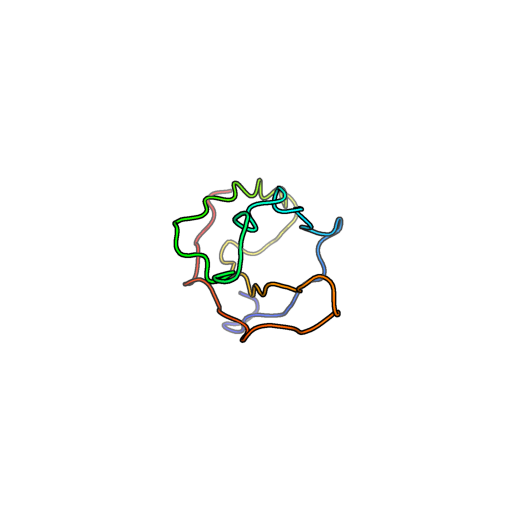1
ATOM 599 C CA . LYS A 1 77 ? 12.755 3.422 -16.251 1.00 62.03 77 LYS A CA 1
ATOM 600 C C . LYS A 1 77 ? 13.215 4.822 -16.635 1.00 62.03 77 LYS A C 1
ATOM 602 O O . LYS A 1 77 ? 12.895 5.243 -17.768 1.00 62.03 77 LYS A O 1
#

Me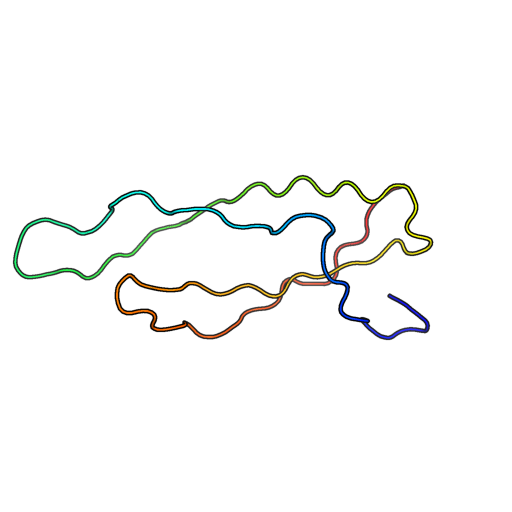an predicted aligned error: 6.27 Å

Foldseek 3Di:
DPPPDADDDDDPDDPDDDDDPPQDPDDDRDDDDDDDDDDDDDDPPDPDQKDKDWDWDADPVRDIDDIDMDPIDGHDD

Secondary structure (DSSP, 8-state):
-BTTB------SS---------PPSSS----------------TT-S--EE--EE--B-TT--B---EEPPPEE---

Nearest PDB structures (foldseek):
  8ylr-assembly1_Sa  TM=3.810E-01  e=3.821E+00  Saccharomyces cerevisiae S288C
  5foa-assembly2_D  TM=3.393E-01  e=7.271E+00  Homo sapiens
  7old-assembly1_SV  TM=3.484E-01  e=7.754E+00  Thermochaetoides thermophila DSM 1495